Protein AF-A0A357Y9S5-F1 (afdb_monomer_lite)

Sequence (45 aa):
PIIMLTAKKSREDMARGEQVGADWYITKPFKSAMVIETIQRFLAK

Foldseek 3Di:
DAEAEEQDDDPVVVVVCVVVPHPYYHHPPDDPVVVVVVVVVVVVD

Structure (mmCIF, N/CA/C/O backbone):
data_AF-A0A357Y9S5-F1
#
_entry.id   AF-A0A357Y9S5-F1
#
loop_
_atom_site.group_PDB
_atom_site.id
_atom_site.type_symbol
_atom_site.label_atom_id
_atom_site.label_alt_id
_atom_site.label_comp_id
_atom_site.label_asym_id
_atom_site.label_entity_id
_atom_site.label_seq_id
_atom_site.pdbx_PDB_ins_code
_atom_site.Cartn_x
_atom_site.Cartn_y
_atom_site.Cartn_z
_atom_site.occupancy
_atom_site.B_iso_or_equiv
_atom_site.auth_seq_id
_atom_site.auth_comp_id
_atom_site.auth_asym_id
_atom_site.auth_atom_id
_atom_site.pdbx_PDB_model_num
ATOM 1 N N . PRO A 1 1 ? -10.939 -4.259 3.827 1.00 91.50 1 PRO A N 1
ATOM 2 C CA . PRO A 1 1 ? -10.018 -3.494 2.961 1.00 91.50 1 PRO A CA 1
ATOM 3 C C . 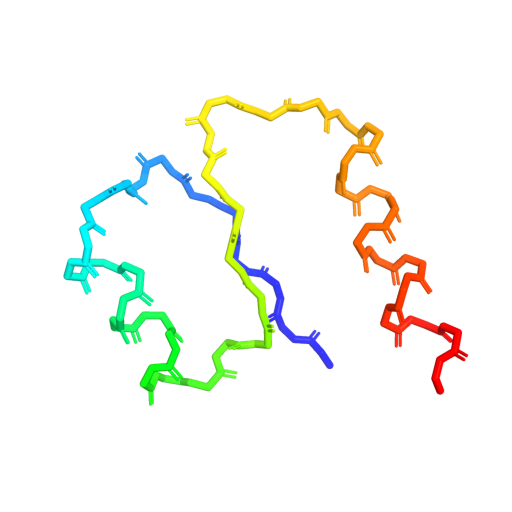PRO A 1 1 ? -8.697 -4.241 2.716 1.00 91.50 1 PRO A C 1
ATOM 5 O O . PRO A 1 1 ? -8.011 -4.592 3.674 1.00 91.50 1 PRO A O 1
ATOM 8 N N . ILE A 1 2 ? -8.354 -4.482 1.452 1.00 95.12 2 ILE A N 1
ATOM 9 C CA . ILE A 1 2 ? -7.094 -5.066 0.985 1.00 95.12 2 ILE A CA 1
ATOM 10 C C . ILE A 1 2 ? -6.286 -3.989 0.255 1.00 95.12 2 ILE A C 1
ATOM 12 O O . ILE A 1 2 ? -6.711 -3.461 -0.769 1.00 95.12 2 ILE A O 1
ATOM 16 N N . ILE A 1 3 ? -5.094 -3.685 0.774 1.00 95.62 3 ILE A N 1
ATOM 17 C CA . ILE A 1 3 ? -4.158 -2.718 0.189 1.00 95.62 3 ILE A CA 1
ATOM 18 C C . ILE A 1 3 ? -2.944 -3.485 -0.343 1.00 95.62 3 ILE A C 1
ATOM 20 O O . ILE A 1 3 ? -2.252 -4.160 0.419 1.00 95.62 3 ILE A O 1
ATOM 24 N N . MET A 1 4 ? -2.650 -3.369 -1.636 1.00 96.06 4 MET A N 1
ATOM 25 C CA . MET A 1 4 ? -1.457 -3.969 -2.236 1.00 96.06 4 MET A CA 1
ATOM 26 C C . MET A 1 4 ? -0.238 -3.063 -2.045 1.00 96.06 4 MET A C 1
ATOM 28 O O . MET A 1 4 ? -0.292 -1.881 -2.369 1.00 96.06 4 MET A O 1
ATOM 32 N N . LEU A 1 5 ? 0.889 -3.617 -1.582 1.00 96.31 5 LEU A N 1
ATOM 33 C CA . LEU A 1 5 ? 2.180 -2.919 -1.516 1.00 96.31 5 LEU A CA 1
ATOM 34 C C . LEU A 1 5 ? 3.227 -3.664 -2.348 1.00 96.31 5 LEU A C 1
ATOM 36 O O . LEU A 1 5 ? 3.680 -4.745 -1.975 1.00 96.31 5 LEU A O 1
ATOM 40 N N . THR A 1 6 ? 3.645 -3.095 -3.476 1.00 94.62 6 THR A N 1
ATOM 41 C CA . THR A 1 6 ? 4.419 -3.838 -4.486 1.00 94.62 6 THR A CA 1
ATOM 42 C C . THR A 1 6 ? 5.384 -2.952 -5.271 1.00 94.62 6 THR A C 1
ATOM 44 O O . THR A 1 6 ? 5.203 -1.749 -5.355 1.00 94.62 6 THR A O 1
ATOM 47 N N . ALA A 1 7 ? 6.445 -3.525 -5.846 1.00 96.81 7 ALA A N 1
ATOM 48 C CA . ALA A 1 7 ? 7.354 -2.809 -6.755 1.00 96.81 7 ALA A CA 1
ATOM 49 C C . ALA A 1 7 ? 6.840 -2.764 -8.209 1.00 96.81 7 ALA A C 1
ATOM 51 O O . ALA A 1 7 ? 7.397 -2.059 -9.051 1.00 96.81 7 ALA A O 1
ATOM 52 N N . LYS A 1 8 ? 5.777 -3.518 -8.507 1.00 95.50 8 LYS A N 1
ATOM 53 C CA . LYS A 1 8 ? 5.136 -3.564 -9.821 1.00 95.50 8 LYS A CA 1
ATOM 54 C C . LYS A 1 8 ? 4.365 -2.271 -10.072 1.00 95.50 8 LYS A C 1
ATOM 56 O O . LYS A 1 8 ? 3.374 -2.009 -9.397 1.00 95.50 8 LYS A O 1
ATOM 61 N N . LYS A 1 9 ? 4.839 -1.465 -11.022 1.00 93.62 9 LYS A N 1
ATOM 62 C CA . LYS A 1 9 ? 4.327 -0.113 -11.317 1.00 93.62 9 LYS A CA 1
ATOM 63 C C . LYS A 1 9 ? 3.769 0.045 -12.732 1.00 93.62 9 LYS A C 1
ATOM 65 O O . LYS A 1 9 ? 3.524 1.168 -13.167 1.00 93.62 9 LYS A O 1
ATOM 70 N N . SER A 1 10 ? 3.656 -1.049 -13.487 1.00 96.44 10 SER A N 1
ATOM 71 C CA . SER A 1 10 ? 3.044 -0.981 -14.812 1.00 96.44 10 SER A CA 1
ATOM 72 C C . SER A 1 10 ? 1.543 -0.717 -14.666 1.00 96.44 10 SER A C 1
ATOM 74 O O . SER A 1 10 ? 0.925 -1.119 -13.678 1.00 96.44 10 SER A O 1
ATOM 76 N N . ARG A 1 11 ? 0.942 -0.048 -15.657 1.00 93.81 11 ARG A N 1
ATOM 77 C CA . ARG A 1 11 ? -0.512 0.177 -15.666 1.00 93.81 11 ARG A CA 1
ATOM 78 C C . ARG A 1 11 ? -1.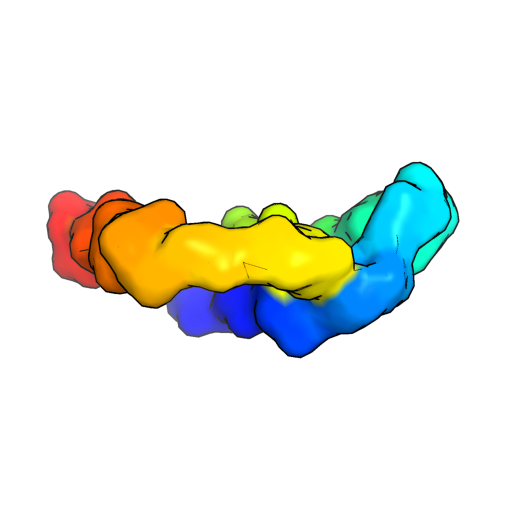291 -1.137 -15.666 1.00 93.81 11 ARG A C 1
ATOM 80 O O . ARG A 1 11 ? -2.340 -1.212 -15.044 1.00 93.81 11 ARG A O 1
ATOM 87 N N . GLU A 1 12 ? -0.761 -2.157 -16.333 1.00 96.62 12 GLU A N 1
ATOM 88 C CA . GLU A 1 12 ? -1.357 -3.491 -16.382 1.00 96.62 12 GLU A CA 1
ATOM 89 C C . GLU A 1 12 ? -1.373 -4.158 -15.000 1.00 96.62 12 GLU A C 1
ATOM 91 O O . GLU A 1 12 ? -2.401 -4.689 -14.592 1.00 96.62 12 GLU A O 1
ATOM 96 N N . ASP A 1 13 ? -0.273 -4.073 -14.240 1.00 95.88 13 ASP A N 1
ATOM 97 C CA . ASP A 1 13 ? -0.215 -4.617 -12.877 1.00 95.88 13 ASP A CA 1
ATOM 98 C C . ASP A 1 13 ? -1.211 -3.911 -11.940 1.00 95.88 13 ASP A C 1
ATOM 100 O O . ASP A 1 13 ? -1.862 -4.568 -11.128 1.00 95.88 13 ASP A O 1
ATOM 104 N N . MET A 1 14 ? -1.345 -2.584 -12.064 1.00 94.19 14 MET A N 1
ATOM 105 C CA . MET A 1 14 ? -2.301 -1.797 -11.275 1.00 94.19 14 MET A CA 1
ATOM 106 C C . MET A 1 14 ? -3.747 -2.162 -11.628 1.00 94.19 14 MET A C 1
ATOM 108 O O . MET A 1 14 ? -4.527 -2.479 -10.733 1.00 94.19 14 MET A O 1
ATOM 112 N N . ALA A 1 15 ? -4.075 -2.209 -12.924 1.00 95.38 15 ALA A N 1
ATOM 113 C CA . ALA A 1 15 ? -5.397 -2.605 -13.407 1.00 95.38 15 ALA A CA 1
ATOM 114 C C . ALA A 1 15 ? -5.750 -4.036 -12.981 1.00 95.38 15 ALA A C 1
ATOM 116 O O . ALA A 1 15 ? -6.871 -4.306 -12.561 1.00 95.38 15 ALA A O 1
ATOM 117 N N . ARG A 1 16 ? -4.780 -4.955 -13.021 1.00 95.88 16 ARG A N 1
ATOM 118 C CA . ARG A 1 16 ? -4.964 -6.314 -12.513 1.00 95.88 16 ARG A CA 1
ATOM 119 C C . ARG A 1 16 ? -5.248 -6.320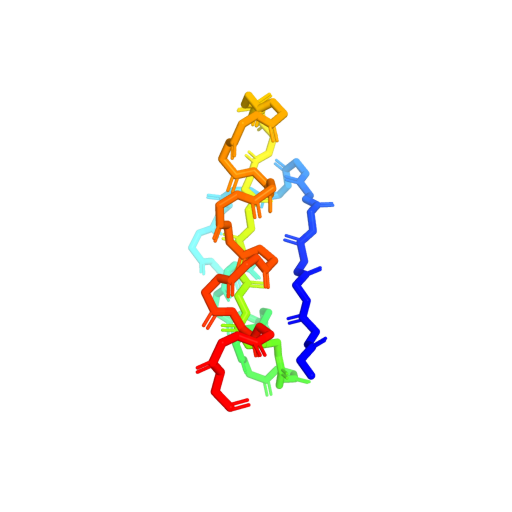 -11.013 1.00 95.88 16 ARG A C 1
ATOM 121 O O . ARG A 1 16 ? -6.101 -7.083 -10.578 1.00 95.88 16 ARG A O 1
ATOM 128 N N . GLY A 1 17 ? -4.544 -5.500 -10.230 1.00 93.88 17 GLY A N 1
ATOM 129 C CA . GLY A 1 17 ? -4.790 -5.346 -8.793 1.00 93.88 17 GLY A CA 1
ATOM 130 C C . GLY A 1 17 ? -6.228 -4.918 -8.495 1.00 93.88 17 GLY A C 1
ATOM 131 O O . GLY A 1 17 ? -6.88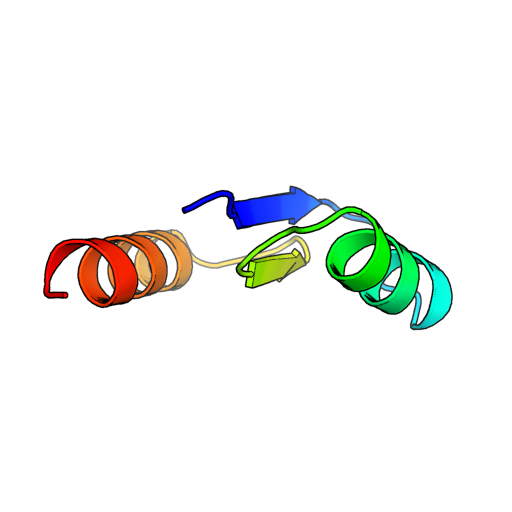9 -5.523 -7.654 1.00 93.88 17 GLY A O 1
ATOM 132 N N . GLU A 1 18 ? -6.737 -3.942 -9.244 1.00 93.56 18 GLU A N 1
ATOM 133 C CA . GLU A 1 18 ? -8.135 -3.507 -9.154 1.00 93.56 18 GLU A CA 1
ATOM 134 C C . GLU A 1 18 ? -9.108 -4.626 -9.567 1.00 93.56 18 GLU A C 1
ATOM 136 O O . GLU A 1 18 ? -10.059 -4.917 -8.845 1.00 93.56 18 GLU A O 1
ATOM 141 N N . GLN A 1 19 ? -8.842 -5.319 -10.681 1.00 96.19 19 GLN A N 1
ATOM 142 C CA . GLN A 1 19 ? -9.689 -6.409 -11.190 1.00 96.19 19 GLN A CA 1
ATOM 143 C C . GLN A 1 19 ? -9.833 -7.584 -10.219 1.00 96.19 19 GLN A C 1
ATOM 145 O O . GLN A 1 19 ? -10.882 -8.224 -10.188 1.00 96.19 19 GLN A O 1
ATOM 150 N N . VAL A 1 20 ? -8.796 -7.887 -9.432 1.00 95.25 20 VAL A N 1
ATOM 151 C CA . VAL A 1 20 ? -8.848 -8.963 -8.427 1.00 95.25 20 VAL A CA 1
ATOM 152 C C . VAL A 1 20 ? -9.443 -8.513 -7.088 1.00 95.25 20 VAL A C 1
ATOM 154 O O . VAL A 1 20 ? -9.476 -9.303 -6.147 1.00 95.25 20 VAL A O 1
ATOM 157 N N . GLY A 1 21 ? -9.926 -7.269 -6.996 1.00 95.12 21 GLY A N 1
ATOM 158 C CA . GLY A 1 21 ? -10.644 -6.750 -5.832 1.00 95.12 21 GLY A CA 1
ATOM 159 C C . GLY A 1 21 ? -9.767 -6.081 -4.773 1.00 95.12 21 GLY A C 1
ATOM 160 O O . GLY A 1 21 ? -10.156 -6.051 -3.607 1.00 95.12 21 GLY A O 1
ATOM 161 N N . ALA A 1 22 ? -8.588 -5.558 -5.130 1.00 96.38 22 ALA A N 1
ATOM 162 C CA . ALA A 1 22 ? -7.840 -4.705 -4.209 1.00 96.38 22 ALA A CA 1
ATOM 163 C C . ALA A 1 22 ? -8.546 -3.351 -4.030 1.00 96.38 22 ALA A C 1
ATOM 165 O O . ALA A 1 22 ? -8.867 -2.677 -5.006 1.00 96.38 22 ALA A O 1
ATOM 166 N N . ASP A 1 23 ? -8.721 -2.916 -2.782 1.00 95.88 23 ASP A N 1
ATOM 167 C CA . ASP A 1 23 ? -9.290 -1.602 -2.460 1.00 95.88 23 ASP A CA 1
ATOM 168 C C . ASP A 1 23 ? -8.296 -0.460 -2.721 1.00 95.88 23 ASP A C 1
ATOM 170 O O . ASP A 1 23 ? -8.693 0.694 -2.905 1.00 95.88 23 ASP A O 1
ATOM 174 N N . TRP A 1 24 ? -6.991 -0.757 -2.684 1.00 95.62 24 TRP A N 1
ATOM 175 C CA . TRP A 1 24 ? -5.937 0.221 -2.943 1.00 95.62 24 TRP A CA 1
ATOM 176 C C . TRP A 1 24 ? -4.618 -0.418 -3.387 1.00 95.62 24 TRP A C 1
ATOM 178 O O . TRP A 1 24 ? -4.317 -1.564 -3.047 1.00 95.62 24 TRP A O 1
ATOM 188 N N . TYR A 1 25 ? -3.790 0.356 -4.091 1.00 96.12 25 TYR A N 1
ATOM 189 C CA . TYR A 1 25 ? -2.514 -0.089 -4.648 1.00 96.12 25 TYR A CA 1
ATOM 190 C C . TYR A 1 25 ? -1.409 0.947 -4.386 1.00 96.12 25 TYR A C 1
ATOM 192 O O . TYR A 1 25 ? -1.497 2.093 -4.821 1.00 96.12 25 TYR A O 1
ATOM 200 N N . ILE A 1 26 ? -0.343 0.546 -3.688 1.00 95.75 26 ILE A N 1
ATOM 201 C CA . ILE A 1 26 ? 0.814 1.382 -3.342 1.00 95.75 26 ILE A CA 1
ATOM 202 C C . ILE A 1 26 ? 2.071 0.799 -3.988 1.00 95.75 26 ILE A C 1
ATOM 204 O O . ILE A 1 26 ? 2.489 -0.327 -3.697 1.00 95.75 26 ILE A O 1
ATOM 208 N N . THR A 1 27 ? 2.720 1.591 -4.841 1.00 96.44 27 THR A N 1
ATOM 209 C CA . THR A 1 27 ? 3.995 1.216 -5.459 1.00 96.44 27 THR A CA 1
ATOM 210 C C . THR A 1 27 ? 5.188 1.565 -4.571 1.00 96.44 27 THR A C 1
ATOM 212 O O . THR A 1 27 ? 5.234 2.640 -3.976 1.00 96.44 27 THR A O 1
ATOM 215 N N . LYS A 1 28 ? 6.199 0.696 -4.531 1.00 96.3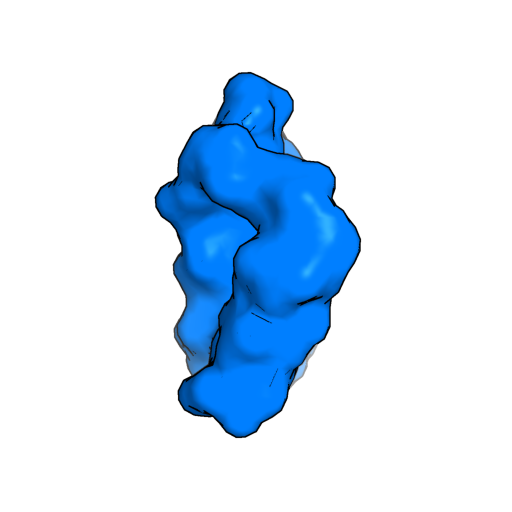1 28 LYS A N 1
ATOM 216 C CA . LYS A 1 28 ? 7.507 0.974 -3.922 1.00 96.31 28 LYS A CA 1
ATOM 217 C C . LYS A 1 28 ? 8.386 1.838 -4.848 1.00 96.31 28 LYS A C 1
ATOM 219 O O . LYS A 1 28 ? 8.312 1.665 -6.066 1.00 96.31 28 LYS A O 1
ATOM 224 N N . PRO A 1 29 ? 9.284 2.673 -4.290 1.00 95.56 29 PRO A N 1
ATOM 225 C CA . PRO A 1 29 ? 9.425 2.985 -2.865 1.00 95.56 29 PRO A CA 1
ATOM 226 C C . PRO A 1 29 ? 8.323 3.942 -2.385 1.00 95.56 29 PRO A C 1
ATOM 228 O O . PRO A 1 29 ? 7.891 4.823 -3.120 1.00 95.56 29 PRO A O 1
ATOM 231 N N . PHE A 1 30 ? 7.897 3.786 -1.134 1.00 94.94 30 PHE A N 1
ATOM 232 C CA . PHE A 1 30 ? 6.898 4.644 -0.495 1.00 94.94 30 PHE A CA 1
ATOM 233 C C . PHE A 1 30 ? 7.412 5.144 0.855 1.00 94.94 30 PHE A C 1
ATOM 235 O O . PHE A 1 30 ? 8.318 4.560 1.450 1.00 94.94 30 PHE A O 1
ATOM 242 N N . LYS A 1 31 ? 6.805 6.220 1.358 1.00 96.94 31 LYS A N 1
ATOM 243 C CA . LYS A 1 31 ? 7.020 6.691 2.730 1.00 96.94 31 LYS A CA 1
ATOM 244 C C . LYS A 1 31 ? 6.078 5.946 3.671 1.00 96.94 31 LYS A C 1
ATOM 246 O O . LYS A 1 31 ? 4.911 5.770 3.334 1.00 96.94 31 LYS A O 1
ATOM 251 N N . SER A 1 32 ? 6.536 5.581 4.868 1.00 96.50 32 SER A N 1
ATOM 252 C CA . SER A 1 32 ? 5.687 4.907 5.866 1.00 96.50 32 SER A CA 1
ATOM 253 C C . SER A 1 32 ? 4.434 5.718 6.215 1.00 96.50 32 SER A C 1
ATOM 255 O O . SER A 1 32 ? 3.365 5.139 6.377 1.00 96.50 32 SER A O 1
ATOM 257 N N . ALA A 1 33 ? 4.543 7.053 6.236 1.00 97.44 33 ALA A N 1
ATOM 258 C CA . ALA A 1 33 ? 3.411 7.955 6.459 1.00 97.44 33 ALA A CA 1
ATOM 259 C C . ALA A 1 33 ? 2.263 7.726 5.457 1.00 97.44 33 ALA A C 1
ATOM 261 O O . ALA A 1 33 ? 1.120 7.599 5.871 1.00 97.44 33 ALA A O 1
ATOM 262 N N . MET A 1 34 ? 2.574 7.541 4.168 1.00 96.19 34 MET A N 1
ATOM 263 C CA . MET A 1 34 ? 1.571 7.285 3.123 1.00 96.19 34 MET A CA 1
ATOM 264 C C . MET A 1 34 ? 0.778 5.998 3.389 1.00 96.19 34 MET A C 1
ATOM 266 O O . MET A 1 34 ? -0.428 5.936 3.152 1.00 96.19 34 MET A O 1
ATOM 270 N N . VAL A 1 35 ? 1.450 4.955 3.885 1.00 96.38 35 VAL A N 1
ATOM 271 C CA . VAL A 1 35 ? 0.797 3.682 4.217 1.00 96.38 35 VAL A CA 1
ATOM 272 C C . VAL A 1 35 ? -0.122 3.858 5.422 1.00 96.38 35 VAL A C 1
ATOM 274 O O . VAL A 1 35 ? -1.266 3.414 5.379 1.00 96.38 35 VAL A O 1
ATOM 277 N N . ILE A 1 36 ? 0.351 4.542 6.467 1.00 96.88 36 ILE A N 1
ATOM 278 C CA . ILE A 1 36 ? -0.431 4.810 7.681 1.00 96.88 36 ILE A CA 1
ATOM 279 C C . ILE A 1 36 ? -1.675 5.643 7.351 1.00 96.88 36 ILE A C 1
ATOM 281 O O . ILE A 1 36 ? -2.774 5.261 7.744 1.00 96.88 36 ILE A O 1
ATOM 285 N N . GLU A 1 37 ? -1.527 6.716 6.573 1.00 96.56 37 GLU A N 1
ATOM 286 C CA . GLU A 1 37 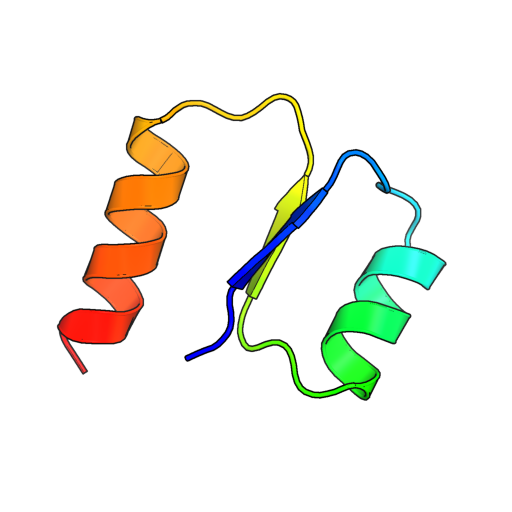? -2.640 7.560 6.115 1.00 96.56 37 GLU A CA 1
ATOM 287 C C . GLU A 1 37 ? -3.669 6.754 5.313 1.00 96.56 37 GLU A C 1
ATOM 289 O O . GLU A 1 37 ? -4.877 6.890 5.515 1.00 96.56 37 GLU A O 1
ATOM 294 N N . THR A 1 38 ? -3.202 5.858 4.435 1.00 95.75 38 THR A N 1
ATOM 295 C CA . THR A 1 38 ? -4.087 4.978 3.659 1.00 95.75 38 THR A CA 1
ATOM 296 C C . THR A 1 38 ? -4.864 4.041 4.583 1.00 95.75 38 THR A C 1
ATOM 298 O O . THR A 1 38 ? -6.080 3.927 4.450 1.00 95.75 38 THR A O 1
ATOM 301 N N . ILE A 1 39 ? -4.197 3.402 5.549 1.00 95.94 39 ILE A N 1
ATOM 302 C CA . ILE A 1 39 ? -4.853 2.521 6.527 1.00 95.94 39 ILE A CA 1
ATOM 303 C C . ILE A 1 39 ? -5.904 3.302 7.325 1.00 95.94 39 ILE A C 1
ATOM 305 O O . ILE A 1 39 ? -7.044 2.855 7.428 1.00 95.94 39 ILE A O 1
ATOM 309 N N . GLN A 1 40 ? -5.559 4.487 7.833 1.00 96.94 40 GLN A N 1
ATOM 310 C CA . GLN A 1 40 ? -6.481 5.340 8.587 1.00 96.94 40 GLN A CA 1
ATOM 311 C C . GLN A 1 40 ? -7.712 5.731 7.762 1.00 96.94 40 GLN A C 1
ATOM 313 O O . GLN A 1 40 ? -8.828 5.650 8.267 1.00 96.94 40 GLN A O 1
ATOM 318 N N . ARG A 1 41 ? -7.539 6.068 6.476 1.00 96.00 41 ARG A N 1
ATOM 319 C CA . ARG A 1 41 ? -8.651 6.360 5.554 1.00 96.00 41 ARG A CA 1
ATOM 320 C C . ARG A 1 41 ? -9.639 5.198 5.430 1.00 96.00 41 ARG A C 1
ATOM 322 O O . ARG A 1 41 ? -10.832 5.441 5.269 1.00 96.00 41 ARG A O 1
ATOM 329 N N . PHE A 1 42 ? -9.158 3.956 5.471 1.00 94.81 42 PHE A N 1
ATOM 330 C CA . PHE A 1 42 ? -10.015 2.770 5.393 1.00 94.81 42 PHE A CA 1
ATOM 331 C C . PHE A 1 42 ? -10.609 2.347 6.741 1.00 94.81 42 PHE A C 1
ATOM 333 O O . PHE A 1 42 ? -11.656 1.710 6.733 1.00 94.81 42 PHE A O 1
ATOM 340 N N . LEU A 1 43 ? -9.972 2.681 7.868 1.00 94.69 43 LEU A N 1
ATOM 341 C CA . LEU A 1 43 ? -10.489 2.394 9.215 1.00 94.69 43 LEU A CA 1
ATOM 342 C C . LEU A 1 43 ? -11.479 3.448 9.730 1.00 94.69 43 LEU A C 1
ATOM 344 O O . LEU A 1 43 ? -12.282 3.142 10.600 1.00 94.69 43 LEU A O 1
ATOM 348 N N . ALA A 1 44 ? -11.416 4.683 9.226 1.00 86.75 44 ALA A N 1
ATOM 349 C CA . ALA A 1 44 ? -12.343 5.762 9.585 1.00 86.75 44 ALA A CA 1
ATOM 350 C C . ALA A 1 44 ? -13.706 5.671 8.865 1.00 86.75 44 ALA A C 1
ATOM 352 O O . ALA A 1 44 ? -14.512 6.597 8.960 1.00 86.75 44 ALA A O 1
ATOM 353 N N . LYS A 1 45 ? -13.935 4.590 8.113 1.00 56.03 45 LYS A N 1
ATOM 354 C CA . LYS A 1 45 ? -15.201 4.253 7.461 1.00 56.03 45 LYS A CA 1
ATOM 355 C C . LYS A 1 45 ? -15.959 3.205 8.257 1.00 56.03 45 LYS A C 1
ATOM 357 O O . LYS A 1 45 ? -15.295 2.282 8.774 1.00 56.03 45 LYS A O 1
#

Radius of gyration: 10.73 Å; chains: 1; bounding box: 25×17×26 Å

pLDDT: mean 94.54, std 6.05, range [56.03, 97.44]

Secondary structure (DSSP, 8-state):
--EEEES--SHHHHHHHHHTT-SEEEESS--HHHHHHHHHHHH--